Protein AF-X1GCE7-F1 (afdb_monomer_lite)

pLDDT: mean 88.74, std 10.9, range [45.44, 98.31]

Foldseek 3Di:
DVCVLVVVPVDDDDDDDDDPDDDDDPRVVVVCCCLDPNVQVVCVVVVDDHPVVSPPD

Organism: NCBI:txid412755

Secondary structure (DSSP, 8-state):
-HHHHTTS-----------SS---HHHHHHHHHHHSHHHHHHHHHTTPPPHHHH---

Structure (mmCIF, N/CA/C/O backbone):
data_AF-X1GCE7-F1
#
_entry.id   AF-X1GCE7-F1
#
loop_
_atom_site.group_PDB
_atom_site.id
_atom_site.type_symbol
_atom_site.label_atom_id
_atom_site.label_alt_id
_atom_site.label_comp_id
_atom_site.label_asym_id
_atom_site.label_entity_id
_atom_site.label_seq_id
_atom_site.pdbx_PDB_ins_code
_atom_site.Cartn_x
_atom_site.Cartn_y
_atom_site.Cartn_z
_atom_site.occupancy
_atom_site.B_iso_or_equiv
_atom_site.auth_seq_id
_atom_site.auth_comp_id
_atom_site.auth_asym_id
_atom_site.auth_atom_id
_atom_site.pdbx_PDB_model_num
ATOM 1 N N . LEU A 1 1 ? 7.754 -1.339 -14.368 1.00 74.25 1 LEU A N 1
ATOM 2 C CA . LEU A 1 1 ? 8.696 -1.275 -13.226 1.00 74.25 1 LEU A CA 1
ATOM 3 C C . LEU A 1 1 ? 10.118 -0.885 -13.645 1.00 74.25 1 LEU A C 1
ATOM 5 O O . LEU A 1 1 ? 10.620 0.087 -13.104 1.00 74.25 1 LEU A O 1
ATOM 9 N N . ALA A 1 2 ? 10.745 -1.554 -14.623 1.00 80.12 2 ALA A N 1
ATOM 10 C CA . ALA A 1 2 ? 12.126 -1.257 -15.046 1.00 80.12 2 ALA A CA 1
ATOM 11 C C . ALA A 1 2 ? 12.396 0.238 -15.330 1.00 80.12 2 ALA A C 1
ATOM 13 O O . ALA A 1 2 ? 13.328 0.790 -14.762 1.00 80.12 2 ALA A O 1
ATOM 14 N N . ASN A 1 3 ? 11.531 0.909 -16.101 1.00 81.75 3 ASN A N 1
ATOM 15 C CA . ASN A 1 3 ? 11.682 2.336 -16.441 1.00 81.75 3 ASN A CA 1
ATOM 16 C C . ASN A 1 3 ? 11.539 3.285 -15.238 1.00 81.75 3 ASN A C 1
ATOM 18 O O . ASN A 1 3 ? 12.104 4.375 -15.248 1.00 81.75 3 ASN A O 1
ATOM 22 N N . LEU A 1 4 ? 10.772 2.882 -14.219 1.00 77.88 4 LEU A N 1
ATOM 23 C CA . LEU A 1 4 ? 10.649 3.624 -12.963 1.00 77.88 4 LEU A CA 1
ATOM 24 C C . LEU A 1 4 ? 11.942 3.492 -12.151 1.00 77.88 4 LEU A C 1
ATOM 26 O O . LEU A 1 4 ? 12.487 4.489 -11.694 1.00 77.88 4 LEU A O 1
ATOM 30 N N . LEU A 1 5 ? 12.432 2.259 -11.987 1.00 79.00 5 LEU A N 1
ATOM 31 C CA . LEU A 1 5 ? 13.628 1.970 -11.190 1.00 79.00 5 LEU A CA 1
ATOM 32 C C . LEU A 1 5 ? 14.906 2.532 -11.824 1.00 79.00 5 LEU A C 1
ATOM 34 O O . LEU A 1 5 ? 15.806 2.955 -11.108 1.00 79.00 5 LEU A O 1
ATOM 38 N N . SER A 1 6 ? 14.979 2.569 -13.156 1.00 82.38 6 SER A N 1
ATOM 39 C CA . SER A 1 6 ? 16.084 3.184 -13.898 1.00 82.38 6 SER A CA 1
ATOM 40 C C . SER A 1 6 ? 15.940 4.701 -14.069 1.00 82.38 6 SER A C 1
ATOM 42 O O . SER A 1 6 ? 16.757 5.308 -14.758 1.00 82.38 6 SER A O 1
ATOM 44 N N . SER A 1 7 ? 14.904 5.314 -13.479 1.00 77.06 7 SER A N 1
ATOM 45 C CA . SER A 1 7 ? 14.570 6.741 -13.607 1.00 77.06 7 SER A CA 1
ATOM 46 C C . SER A 1 7 ? 14.392 7.235 -15.051 1.00 77.06 7 SER A C 1
ATOM 48 O O . SER A 1 7 ? 14.402 8.437 -15.301 1.00 77.06 7 SER A O 1
ATOM 50 N N . GLN A 1 8 ? 14.192 6.329 -16.012 1.00 84.31 8 GLN A N 1
ATOM 51 C CA . GLN A 1 8 ? 13.901 6.678 -17.406 1.00 84.31 8 GLN A CA 1
ATOM 52 C C . GLN A 1 8 ? 12.495 7.267 -17.571 1.00 84.31 8 GLN A C 1
ATOM 54 O O . GLN A 1 8 ? 12.230 7.988 -18.529 1.00 84.31 8 GLN A O 1
ATOM 59 N N . TYR A 1 9 ? 11.593 6.983 -16.627 1.00 84.50 9 TYR A N 1
ATOM 60 C CA . TYR A 1 9 ? 10.278 7.604 -16.541 1.00 84.50 9 TYR A CA 1
ATOM 61 C C . TYR A 1 9 ? 10.183 8.476 -15.284 1.00 84.50 9 TYR A C 1
ATOM 63 O O . TYR A 1 9 ? 9.980 7.974 -14.181 1.00 84.50 9 TYR A O 1
ATOM 71 N N . GLY A 1 10 ? 10.349 9.790 -15.454 1.00 79.94 10 GLY A N 1
ATOM 72 C CA . GLY A 1 10 ? 10.418 10.747 -14.341 1.00 79.94 10 GLY A CA 1
ATOM 73 C C . GLY A 1 10 ? 9.069 11.184 -13.754 1.00 79.94 10 GLY A C 1
ATOM 74 O O . GLY A 1 10 ? 9.031 11.736 -12.657 1.00 79.94 10 GLY A O 1
ATOM 75 N N . PHE A 1 11 ? 7.951 10.941 -14.445 1.00 86.06 11 PHE A N 1
ATOM 76 C CA . PHE A 1 11 ? 6.623 11.385 -14.004 1.00 86.06 11 PHE A CA 1
ATOM 77 C C . PHE A 1 11 ? 5.973 10.361 -13.082 1.00 86.06 11 PHE A C 1
ATOM 79 O O . PHE A 1 11 ? 5.248 9.472 -13.514 1.00 86.06 11 PHE A O 1
ATOM 86 N N . THR A 1 12 ? 6.257 10.461 -11.789 1.00 86.62 12 THR A N 1
ATOM 87 C CA . THR A 1 12 ? 5.811 9.468 -10.808 1.00 86.62 12 THR A CA 1
ATOM 88 C C . THR A 1 12 ? 5.274 10.176 -9.577 1.00 86.62 12 THR A C 1
ATOM 90 O O . THR A 1 12 ? 5.729 11.265 -9.227 1.00 86.62 12 THR A O 1
ATOM 93 N N . ARG A 1 13 ? 4.271 9.583 -8.928 1.00 89.44 13 ARG A N 1
ATOM 94 C CA . ARG A 1 13 ? 3.678 10.142 -7.715 1.00 89.44 13 ARG A CA 1
ATOM 95 C C . ARG A 1 13 ? 3.332 9.020 -6.739 1.00 89.44 13 ARG A C 1
ATOM 97 O O . ARG A 1 13 ? 2.564 8.136 -7.114 1.00 89.44 13 A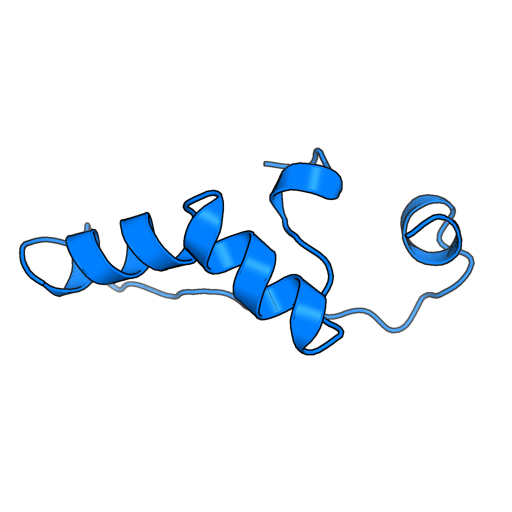RG A O 1
ATOM 104 N N . PRO A 1 14 ? 3.831 9.064 -5.493 1.00 89.69 14 PRO A N 1
ATOM 105 C CA . PRO A 1 14 ? 3.403 8.127 -4.467 1.00 89.69 14 PRO A CA 1
ATOM 106 C C . PRO A 1 14 ? 1.970 8.436 -4.019 1.00 89.69 14 PRO A C 1
ATOM 108 O O . PRO A 1 14 ? 1.566 9.599 -3.917 1.00 89.69 14 PRO A O 1
ATOM 111 N N . PHE A 1 15 ? 1.206 7.388 -3.724 1.00 91.25 15 PHE A N 1
ATOM 112 C CA . PHE A 1 15 ? -0.110 7.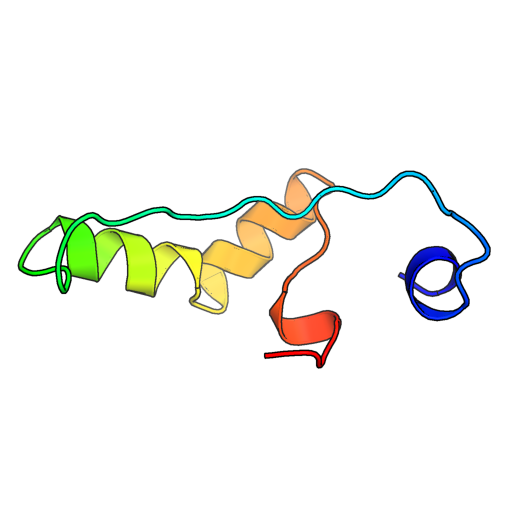508 -3.100 1.00 91.25 15 PHE A CA 1
ATOM 113 C C . PHE A 1 15 ? 0.061 7.324 -1.596 1.00 91.25 15 PHE A C 1
ATOM 115 O O . PHE A 1 15 ? 0.326 6.225 -1.119 1.00 91.25 15 PHE A O 1
ATOM 122 N N . LEU A 1 16 ? -0.025 8.430 -0.862 1.00 92.31 16 LEU A N 1
ATOM 123 C CA . LEU A 1 16 ? 0.230 8.461 0.574 1.00 92.31 16 LEU A CA 1
ATOM 124 C C . LEU A 1 16 ? -1.071 8.242 1.351 1.00 92.31 16 LEU A C 1
ATOM 126 O O . LEU A 1 16 ? -2.072 8.907 1.085 1.00 92.31 16 LEU A O 1
ATOM 130 N N . LEU A 1 17 ? -1.033 7.350 2.342 1.00 93.25 17 LEU A N 1
ATOM 131 C CA . LEU A 1 17 ? -2.058 7.251 3.379 1.00 93.25 17 LEU A CA 1
ATOM 132 C C . LEU A 1 17 ? -1.624 8.143 4.546 1.00 93.25 17 LEU A C 1
ATOM 134 O O . LEU A 1 17 ? -0.672 7.822 5.251 1.00 93.25 17 LEU A O 1
ATOM 138 N N . LEU A 1 18 ? -2.281 9.292 4.703 1.00 94.88 18 LEU A N 1
ATOM 139 C CA . LEU A 1 18 ? -1.948 10.281 5.729 1.00 94.88 18 LEU A CA 1
ATOM 140 C C . LEU A 1 18 ? -2.827 10.094 6.965 1.00 94.88 18 LEU A C 1
ATOM 142 O O . LEU A 1 18 ? -4.036 9.891 6.852 1.00 94.88 18 LEU A O 1
ATOM 146 N N . LEU A 1 19 ? -2.208 10.188 8.140 1.00 95.12 19 LEU A N 1
ATOM 147 C CA . LEU A 1 19 ? -2.848 10.001 9.438 1.00 95.12 19 LEU A CA 1
ATOM 148 C C . LEU A 1 19 ? -2.393 11.120 10.372 1.00 95.12 19 LEU A C 1
ATOM 150 O O . LEU A 1 19 ? -1.226 11.504 10.348 1.00 95.12 19 LEU A O 1
ATOM 154 N N . LEU A 1 20 ? -3.318 11.648 11.172 1.00 95.31 20 LEU A N 1
ATOM 155 C CA . LEU A 1 20 ? -3.005 12.664 12.185 1.00 95.31 20 LEU A CA 1
ATOM 156 C C . LEU A 1 20 ? -2.409 12.044 13.456 1.00 95.31 20 LEU A C 1
ATOM 158 O O . LEU A 1 20 ? -1.688 12.712 14.188 1.00 95.31 20 LEU A O 1
ATOM 162 N N . GLU A 1 21 ? -2.708 10.773 13.703 1.00 96.12 21 GLU A N 1
ATOM 163 C CA . GLU A 1 21 ? -2.296 10.008 14.875 1.00 96.12 21 GLU A CA 1
ATOM 164 C C . GLU A 1 21 ? -2.153 8.522 14.516 1.00 96.12 21 GLU A C 1
ATOM 166 O O . GLU A 1 21 ? -2.525 8.099 13.416 1.00 96.12 21 GLU A O 1
ATOM 171 N N . GLU A 1 22 ? -1.617 7.727 15.443 1.00 95.94 22 GLU A N 1
ATOM 172 C CA . GLU A 1 22 ? -1.465 6.282 15.260 1.00 95.94 22 GLU A CA 1
ATOM 173 C C . GLU A 1 22 ? -2.838 5.626 15.003 1.00 95.94 22 GLU A C 1
ATOM 175 O O . GLU A 1 22 ? -3.769 5.785 15.803 1.00 95.94 22 GLU A O 1
ATOM 180 N N . PRO A 1 23 ? -3.012 4.880 13.898 1.00 96.81 23 PRO A N 1
ATOM 181 C CA . PRO A 1 23 ? -4.313 4.351 13.535 1.00 96.81 23 PRO A CA 1
ATOM 182 C C . PRO A 1 23 ? -4.742 3.238 14.491 1.00 96.81 23 PRO A C 1
ATOM 184 O O . PRO A 1 23 ? -3.971 2.356 14.869 1.00 96.81 23 PRO A O 1
ATOM 187 N N . SER A 1 24 ? -6.035 3.200 14.800 1.00 97.31 24 SER A N 1
ATOM 188 C CA . SER A 1 24 ? -6.636 2.139 15.606 1.00 97.31 24 SER A CA 1
ATOM 189 C C . SER A 1 24 ? -7.917 1.594 14.966 1.00 97.31 24 SER A C 1
ATOM 191 O O . SER A 1 24 ? -8.431 2.112 13.967 1.00 97.31 24 SER A O 1
ATOM 193 N N . GLY A 1 25 ? -8.416 0.476 15.500 1.00 97.62 25 GLY A N 1
ATOM 194 C CA . GLY A 1 25 ? -9.690 -0.115 15.093 1.00 97.62 25 GLY A CA 1
ATOM 195 C C . GLY A 1 25 ? -9.804 -0.373 13.586 1.00 97.62 25 GLY A C 1
ATOM 196 O O . GLY A 1 25 ? -8.983 -1.066 12.987 1.00 97.62 25 GLY A O 1
ATOM 197 N N . LYS A 1 26 ? -10.867 0.154 12.967 1.00 97.88 26 LYS A N 1
ATOM 198 C CA . LYS A 1 26 ? -11.159 -0.054 11.538 1.00 97.88 26 LYS A CA 1
ATOM 199 C C . LYS A 1 26 ? -10.147 0.630 10.618 1.00 97.88 26 LYS A C 1
ATOM 201 O O . LYS A 1 26 ? -9.847 0.081 9.564 1.00 97.88 26 LYS A O 1
ATOM 206 N N . VAL A 1 27 ? -9.616 1.785 11.021 1.00 97.38 27 VAL A N 1
ATOM 207 C CA . VAL A 1 27 ? -8.634 2.536 10.226 1.00 97.38 27 VAL A CA 1
ATOM 208 C C . VAL A 1 27 ? -7.350 1.723 10.097 1.00 97.38 27 VAL A C 1
ATOM 210 O O . VAL A 1 27 ? -6.886 1.487 8.985 1.00 97.38 27 VAL A O 1
ATOM 213 N N . LYS A 1 28 ? -6.848 1.189 11.219 1.00 97.69 28 LYS A N 1
ATOM 214 C CA . LYS A 1 28 ? -5.681 0.299 11.225 1.00 97.69 28 LYS A CA 1
ATOM 215 C C . LYS A 1 28 ? -5.886 -0.919 10.327 1.00 97.69 28 LYS A C 1
ATOM 217 O O . LYS A 1 28 ? -5.064 -1.172 9.455 1.00 97.69 28 LYS A O 1
ATOM 222 N N . LYS A 1 29 ? -7.028 -1.603 10.462 1.00 98.31 29 LYS A N 1
ATOM 223 C CA . LYS A 1 29 ? -7.366 -2.769 9.625 1.00 98.31 29 LYS A CA 1
ATOM 224 C C . LYS A 1 29 ? -7.381 -2.443 8.132 1.00 98.31 29 LYS A C 1
ATOM 226 O O . LYS A 1 29 ? -6.968 -3.268 7.323 1.00 98.31 29 LYS A O 1
ATOM 231 N N . PHE A 1 30 ? -7.871 -1.261 7.759 1.00 97.38 30 PHE A N 1
ATOM 232 C CA . PHE A 1 30 ? -7.865 -0.824 6.366 1.00 97.38 30 PHE A CA 1
ATOM 233 C C . PHE A 1 30 ? -6.443 -0.592 5.851 1.00 97.38 30 PHE A C 1
ATOM 235 O O . PHE A 1 30 ? -6.106 -1.085 4.779 1.00 97.38 30 PHE A O 1
ATOM 242 N N . ILE A 1 31 ? -5.605 0.109 6.617 1.00 96.12 31 ILE A N 1
ATOM 243 C CA . ILE A 1 31 ? -4.207 0.364 6.244 1.00 96.12 31 ILE A CA 1
ATOM 244 C C . ILE A 1 31 ? -3.445 -0.955 6.109 1.00 96.12 31 ILE A C 1
ATOM 246 O O . ILE A 1 31 ? -2.795 -1.189 5.094 1.00 96.12 31 ILE A O 1
ATOM 250 N N . GLU A 1 32 ? -3.581 -1.851 7.088 1.00 96.25 32 GLU A N 1
ATOM 251 C CA . GLU A 1 32 ? -2.978 -3.188 7.055 1.00 96.25 32 GLU A CA 1
ATOM 252 C C . GLU A 1 32 ? -3.444 -3.981 5.830 1.00 96.25 32 GLU A C 1
ATOM 254 O O . GLU A 1 32 ? -2.634 -4.617 5.158 1.00 96.25 32 GLU A O 1
ATOM 259 N N . PHE A 1 33 ? -4.734 -3.912 5.487 1.00 97.19 33 PHE A N 1
ATOM 260 C CA . PHE A 1 33 ? -5.256 -4.548 4.282 1.00 97.19 33 PHE A CA 1
ATOM 261 C C . PHE A 1 33 ? -4.663 -3.938 3.007 1.00 97.19 33 PHE A C 1
ATOM 263 O O . PHE A 1 33 ? -4.198 -4.685 2.145 1.00 97.19 33 PHE A O 1
ATOM 270 N N . ALA A 1 34 ? -4.644 -2.610 2.890 1.00 95.31 34 ALA A N 1
ATOM 271 C CA . ALA A 1 34 ? -4.101 -1.910 1.730 1.00 95.31 34 ALA A CA 1
ATOM 272 C C . ALA A 1 34 ? -2.614 -2.235 1.511 1.00 95.31 34 ALA A C 1
ATOM 274 O O . ALA A 1 34 ? -2.183 -2.409 0.371 1.00 95.31 34 ALA A O 1
ATOM 275 N N . LEU A 1 35 ? -1.843 -2.379 2.594 1.00 93.56 35 LEU A N 1
ATOM 276 C CA . LEU A 1 35 ? -0.421 -2.737 2.563 1.00 93.56 35 LEU A CA 1
ATOM 277 C C . LEU A 1 35 ? -0.164 -4.253 2.465 1.00 93.56 35 LEU A C 1
ATOM 279 O O . LEU A 1 35 ? 0.953 -4.668 2.166 1.00 93.56 35 LEU A O 1
ATOM 283 N N . SER A 1 36 ? -1.179 -5.094 2.681 1.00 95.31 36 SER A N 1
ATOM 284 C C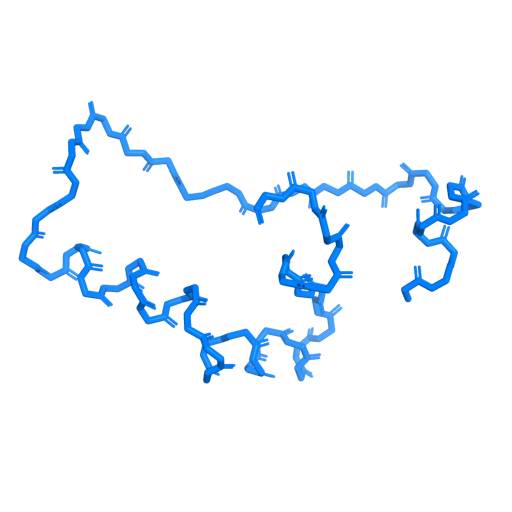A . SER A 1 36 ? -1.057 -6.552 2.564 1.00 95.31 36 SER A CA 1
ATOM 285 C C . SER A 1 36 ? -0.801 -7.002 1.124 1.00 95.31 36 SER A C 1
ATOM 287 O O . SER A 1 36 ? -1.157 -6.310 0.169 1.00 95.31 36 SER A O 1
ATOM 289 N N . LYS A 1 37 ? -0.298 -8.234 0.948 1.00 94.88 37 LYS A N 1
ATOM 290 C CA . LYS A 1 37 ? -0.135 -8.849 -0.381 1.00 94.88 37 LYS A CA 1
ATOM 291 C C . LYS A 1 37 ? -1.421 -8.774 -1.213 1.00 94.88 37 LYS A C 1
ATOM 293 O O . LYS A 1 37 ? -1.374 -8.386 -2.371 1.00 94.88 37 LYS A O 1
ATOM 298 N N . LYS A 1 38 ? -2.571 -9.095 -0.611 1.00 96.31 38 LYS A N 1
ATOM 299 C CA . LYS A 1 38 ? -3.865 -9.068 -1.305 1.00 96.31 38 LYS A CA 1
ATOM 300 C C . LYS A 1 38 ? -4.247 -7.655 -1.751 1.00 96.31 38 LYS A C 1
ATOM 302 O O . LYS A 1 38 ? -4.693 -7.488 -2.879 1.00 96.31 38 LYS A O 1
ATOM 307 N N . GLY A 1 39 ? -4.0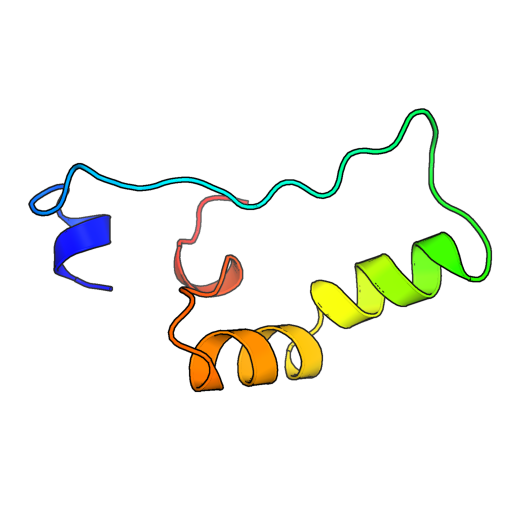78 -6.657 -0.882 1.00 95.69 39 GLY A N 1
ATOM 308 C CA . GLY A 1 39 ? -4.348 -5.260 -1.230 1.00 95.69 39 GLY A CA 1
ATOM 309 C C . GLY A 1 39 ? -3.448 -4.782 -2.367 1.00 95.69 39 GLY A C 1
ATOM 310 O O . GLY A 1 39 ? -3.927 -4.219 -3.345 1.00 95.69 39 GLY A O 1
ATOM 311 N N . GLN A 1 40 ? -2.155 -5.093 -2.288 1.00 95.38 40 GLN A N 1
ATOM 312 C CA . GLN A 1 40 ? -1.183 -4.745 -3.322 1.00 95.38 40 GLN A CA 1
ATOM 313 C C . GLN A 1 40 ? -1.445 -5.455 -4.659 1.00 95.38 40 GLN A C 1
ATOM 315 O O . GLN A 1 40 ? -1.288 -4.833 -5.705 1.00 95.38 40 GLN A O 1
ATOM 320 N N . ASP A 1 41 ? -1.878 -6.719 -4.645 1.00 95.50 41 ASP A N 1
ATOM 321 C CA . ASP A 1 41 ? -2.230 -7.459 -5.863 1.00 95.50 41 ASP A CA 1
ATOM 322 C C . ASP A 1 41 ? -3.428 -6.815 -6.593 1.00 95.50 41 ASP A C 1
ATOM 324 O O . ASP A 1 41 ? -3.411 -6.728 -7.819 1.00 95.50 41 ASP A O 1
ATOM 328 N N . ILE A 1 42 ? -4.418 -6.294 -5.852 1.00 96.06 42 ILE A N 1
ATOM 329 C CA . ILE A 1 42 ? -5.544 -5.529 -6.424 1.00 96.06 42 ILE A CA 1
ATOM 330 C C . ILE A 1 42 ? -5.042 -4.232 -7.075 1.00 96.06 42 ILE A C 1
ATOM 332 O O . ILE A 1 42 ? -5.392 -3.919 -8.207 1.00 96.06 42 ILE A O 1
ATOM 336 N N . LEU A 1 43 ? -4.171 -3.481 -6.395 1.0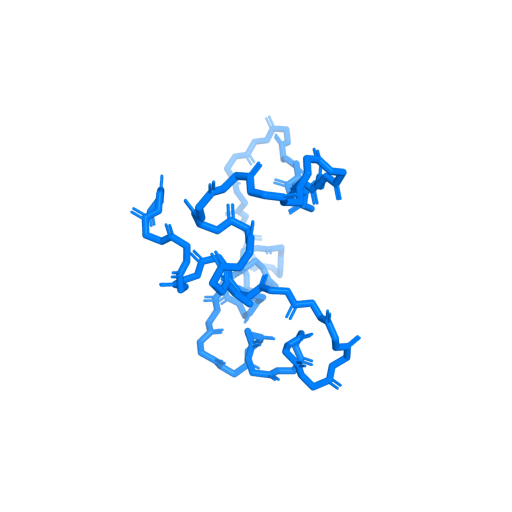0 94.06 43 LEU A N 1
ATOM 337 C CA . LEU A 1 43 ? -3.636 -2.231 -6.952 1.00 94.06 43 LEU A CA 1
ATOM 338 C C . LEU A 1 43 ? -2.838 -2.479 -8.243 1.00 94.06 43 LEU A C 1
ATOM 340 O O . LEU A 1 43 ? -2.935 -1.700 -9.191 1.00 94.06 43 LEU A O 1
ATOM 344 N N . LYS A 1 44 ? -2.084 -3.584 -8.310 1.00 93.38 44 LYS A N 1
ATOM 345 C CA . LYS A 1 44 ? -1.358 -3.978 -9.526 1.00 93.38 44 LYS A CA 1
ATOM 346 C C . LYS A 1 44 ? -2.291 -4.296 -10.688 1.00 93.38 44 LYS A C 1
ATOM 348 O O . LYS A 1 44 ? -1.984 -3.899 -11.811 1.00 93.38 44 LYS A O 1
ATOM 353 N N . SER A 1 45 ? -3.405 -4.996 -10.446 1.00 94.81 45 SER A N 1
ATOM 354 C CA . SER A 1 45 ? -4.366 -5.287 -11.519 1.00 94.81 45 SER A CA 1
ATOM 355 C C . SER A 1 45 ? -4.990 -4.019 -12.102 1.00 94.81 45 SER A C 1
ATOM 357 O O . SER A 1 45 ? -5.308 -3.999 -13.287 1.00 94.81 45 SER A O 1
ATOM 359 N N . ASP A 1 46 ? -5.065 -2.949 -11.307 1.00 93.12 46 ASP A N 1
ATOM 360 C CA . ASP A 1 46 ? -5.579 -1.638 -11.721 1.00 93.12 46 ASP A CA 1
ATOM 361 C C . ASP A 1 46 ? -4.500 -0.730 -12.352 1.00 93.12 46 ASP A C 1
ATOM 363 O O . ASP A 1 46 ? -4.742 0.444 -12.633 1.00 93.12 46 ASP A O 1
ATOM 367 N N . GLY A 1 47 ? -3.293 -1.256 -12.598 1.00 90.75 47 GLY A N 1
ATOM 368 C CA . GLY A 1 47 ? -2.210 -0.546 -13.287 1.00 90.75 47 GLY A CA 1
ATOM 369 C C . GLY A 1 47 ? -1.310 0.299 -12.382 1.00 90.75 47 GLY A C 1
ATOM 370 O O . GLY A 1 47 ? -0.467 1.047 -12.885 1.00 90.75 47 GLY A O 1
ATOM 371 N N . LEU A 1 48 ? -1.445 0.181 -11.058 1.00 92.19 48 LEU A N 1
ATOM 372 C CA . LEU A 1 48 ? -0.536 0.819 -10.107 1.00 92.19 48 LEU A CA 1
ATOM 373 C C . LEU A 1 48 ? 0.712 -0.038 -9.879 1.00 92.19 48 LEU A C 1
ATOM 375 O O . LEU A 1 48 ? 0.750 -1.240 -10.135 1.00 92.19 48 LEU A O 1
ATOM 379 N N . ILE A 1 49 ? 1.754 0.602 -9.361 1.00 90.75 49 ILE A N 1
ATOM 380 C CA . ILE A 1 49 ? 2.996 -0.073 -8.993 1.00 90.75 49 ILE A CA 1
ATOM 381 C C . ILE A 1 49 ? 2.967 -0.323 -7.491 1.00 90.75 49 ILE A C 1
ATOM 383 O O . ILE A 1 49 ? 2.719 0.594 -6.707 1.00 90.75 49 ILE A O 1
ATOM 387 N N . SER A 1 50 ? 3.222 -1.566 -7.091 1.00 90.12 50 SER A N 1
ATOM 388 C CA . SER A 1 50 ? 3.212 -1.929 -5.682 1.00 90.12 50 SER A CA 1
ATOM 389 C C . SER A 1 50 ? 4.427 -1.382 -4.952 1.00 90.12 50 SER A C 1
ATOM 391 O O . SER A 1 50 ? 5.561 -1.482 -5.420 1.00 90.12 50 SER A O 1
ATOM 393 N N . VAL A 1 51 ? 4.189 -0.855 -3.753 1.00 87.06 51 VAL A N 1
ATOM 394 C CA . VAL A 1 51 ? 5.256 -0.310 -2.906 1.00 87.06 51 VAL A CA 1
ATOM 395 C C . VAL A 1 51 ? 6.227 -1.392 -2.428 1.00 87.06 51 VAL A C 1
ATOM 397 O O . VAL A 1 51 ? 7.409 -1.105 -2.260 1.00 87.06 51 VAL A O 1
ATOM 400 N N . THR A 1 52 ? 5.771 -2.644 -2.308 1.00 80.88 52 THR A N 1
ATOM 401 C CA . THR A 1 52 ? 6.615 -3.779 -1.895 1.00 80.88 52 THR A CA 1
ATOM 402 C C . THR A 1 52 ? 7.623 -4.191 -2.971 1.00 80.88 52 THR A C 1
ATOM 404 O O . THR A 1 52 ? 8.619 -4.834 -2.661 1.00 80.88 52 THR A O 1
ATOM 407 N N . GLU A 1 53 ? 7.408 -3.791 -4.229 1.00 81.62 53 GLU A N 1
ATOM 408 C CA . GLU A 1 53 ? 8.314 -4.075 -5.352 1.00 81.62 53 GLU A CA 1
ATOM 409 C C . GLU A 1 53 ? 9.338 -2.961 -5.599 1.00 81.62 53 GLU A C 1
ATOM 411 O O . GLU A 1 53 ? 10.330 -3.178 -6.292 1.00 81.62 53 GLU A O 1
ATOM 416 N N . ILE A 1 54 ? 9.108 -1.761 -5.054 1.00 77.25 54 ILE A N 1
ATOM 417 C CA . ILE A 1 54 ? 9.993 -0.598 -5.233 1.00 77.25 54 ILE A CA 1
ATOM 418 C C . ILE A 1 54 ? 11.165 -0.625 -4.226 1.00 77.25 54 ILE A C 1
ATOM 420 O O . ILE A 1 54 ? 12.154 0.081 -4.414 1.00 77.25 54 ILE A O 1
ATOM 424 N N . GLY A 1 55 ? 11.103 -1.470 -3.187 1.00 61.03 55 GLY A N 1
ATOM 4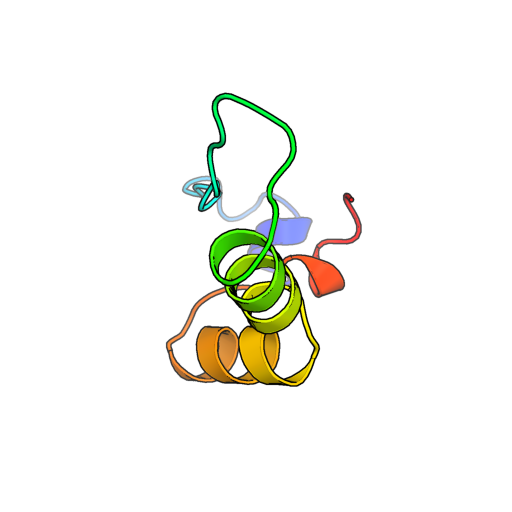25 C CA . GLY A 1 55 ? 12.228 -1.749 -2.280 1.00 61.03 55 GLY A CA 1
ATOM 426 C C . GLY A 1 55 ? 12.705 -0.558 -1.438 1.00 61.03 55 GLY A C 1
ATOM 427 O O . GLY A 1 55 ? 13.827 -0.584 -0.941 1.00 61.03 55 GLY A O 1
ATOM 428 N N . LYS A 1 56 ? 11.892 0.500 -1.305 1.00 50.81 56 LYS A N 1
ATOM 429 C CA . LYS A 1 56 ? 12.274 1.748 -0.618 1.00 50.81 56 LYS A CA 1
ATOM 430 C C . LYS A 1 56 ? 11.621 1.994 0.745 1.00 50.81 56 LYS A C 1
ATOM 432 O O . LYS A 1 56 ? 11.921 3.032 1.327 1.00 50.81 56 LYS A O 1
ATOM 437 N N . TYR A 1 57 ? 10.804 1.074 1.260 1.00 45.44 57 TYR A N 1
ATOM 438 C CA . TYR A 1 57 ? 10.232 1.136 2.611 1.00 45.44 57 TYR A CA 1
ATOM 439 C C . TYR A 1 57 ? 10.046 -0.266 3.181 1.00 45.44 57 TYR A C 1
ATOM 441 O O . TYR A 1 57 ? 9.550 -1.128 2.418 1.00 45.44 57 TYR A O 1
#

Sequence (57 aa):
LANLLSSQYGFTRPFLLLLLEEPSGKVKKFIEFALSKKGQDILKSDGLISVTEIGKY

Radius of gyration: 13.23 Å; chains: 1; bounding box: 27×22×33 Å